Protein AF-U1GHP4-F1 (afdb_monomer_lite)

Structure (mmCIF, N/CA/C/O backbone):
data_AF-U1GHP4-F1
#
_entry.id   AF-U1GHP4-F1
#
loop_
_atom_site.group_PDB
_atom_site.id
_atom_site.type_symbol
_atom_site.label_atom_id
_atom_site.label_alt_id
_atom_site.label_comp_id
_atom_site.label_asym_id
_atom_site.label_entity_id
_atom_site.label_seq_id
_atom_site.pdbx_PDB_ins_code
_atom_site.Cartn_x
_atom_site.Cartn_y
_atom_site.Cartn_z
_atom_site.occupancy
_atom_site.B_iso_or_equiv
_atom_site.auth_seq_id
_atom_site.auth_comp_id
_atom_site.auth_asym_id
_atom_site.auth_atom_id
_atom_site.pdbx_PDB_model_num
ATOM 1 N N . MET A 1 1 ? 19.569 0.492 24.425 1.00 37.12 1 MET A N 1
ATOM 2 C CA . MET A 1 1 ? 18.504 1.177 23.662 1.00 37.12 1 MET A CA 1
ATOM 3 C C . MET A 1 1 ? 17.343 0.206 23.666 1.00 37.12 1 MET A C 1
ATOM 5 O O . MET A 1 1 ? 17.577 -0.896 23.182 1.00 37.12 1 MET A O 1
ATOM 9 N N . PRO A 1 2 ? 16.213 0.477 24.339 1.00 42.75 2 PRO A N 1
ATOM 10 C CA . PRO A 1 2 ? 15.187 -0.545 24.466 1.00 42.75 2 PRO A CA 1
ATOM 11 C C . PRO A 1 2 ? 14.646 -0.888 23.077 1.00 42.75 2 PRO A C 1
ATOM 13 O O . PRO A 1 2 ? 14.360 -0.018 22.260 1.00 42.75 2 PRO A O 1
ATOM 16 N N . THR A 1 3 ? 14.617 -2.185 22.823 1.00 49.00 3 THR A N 1
ATOM 17 C CA . THR A 1 3 ? 14.263 -2.913 21.604 1.00 49.00 3 THR A CA 1
ATOM 18 C C . THR A 1 3 ? 12.741 -3.005 21.406 1.00 49.00 3 THR A C 1
ATOM 20 O O . THR A 1 3 ? 12.247 -4.013 20.913 1.00 49.00 3 THR A O 1
ATOM 23 N N . ASP A 1 4 ? 11.994 -1.968 21.796 1.00 52.06 4 ASP A N 1
ATOM 24 C CA . ASP A 1 4 ? 10.525 -1.984 21.958 1.00 52.06 4 ASP A CA 1
ATOM 25 C C . ASP A 1 4 ? 9.719 -1.805 20.651 1.00 52.06 4 ASP A C 1
ATOM 27 O O . ASP A 1 4 ? 8.528 -1.502 20.685 1.00 52.06 4 ASP A O 1
ATOM 31 N N . ASP A 1 5 ? 10.331 -1.987 19.479 1.00 63.56 5 ASP A N 1
ATOM 32 C CA . ASP A 1 5 ? 9.645 -1.751 18.197 1.00 63.56 5 ASP A CA 1
ATOM 33 C C . ASP A 1 5 ? 8.951 -2.987 17.612 1.00 63.56 5 ASP A C 1
ATOM 35 O O . ASP A 1 5 ? 8.038 -2.847 16.795 1.00 63.56 5 ASP A O 1
ATOM 39 N N . TRP A 1 6 ? 9.331 -4.194 18.037 1.00 66.56 6 TRP A N 1
ATOM 40 C CA . TRP A 1 6 ? 8.761 -5.433 17.509 1.00 66.56 6 TRP A CA 1
ATOM 41 C C . TRP A 1 6 ? 7.710 -6.025 18.456 1.00 66.56 6 TRP A C 1
ATOM 43 O O . TRP A 1 6 ? 8.033 -6.546 19.520 1.00 66.56 6 TRP A O 1
ATOM 53 N N . GLN A 1 7 ? 6.437 -5.974 18.050 1.00 82.12 7 GLN A N 1
ATOM 54 C CA . GLN A 1 7 ? 5.299 -6.526 18.800 1.00 82.12 7 GLN A CA 1
ATO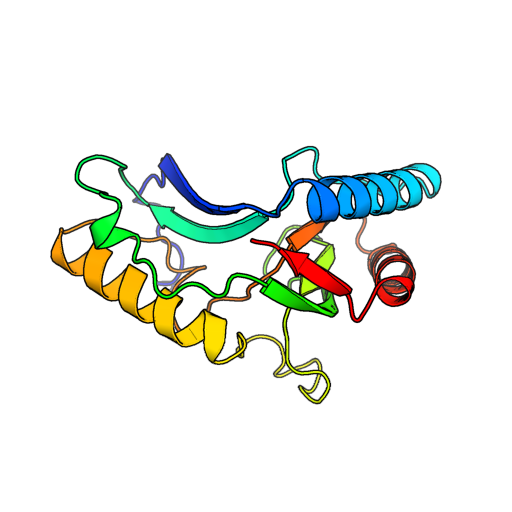M 55 C C . GLN A 1 7 ? 5.168 -8.050 18.593 1.00 82.12 7 GLN A C 1
ATOM 57 O O . GLN A 1 7 ? 4.158 -8.516 18.072 1.00 82.12 7 GLN A O 1
ATOM 62 N N . SER A 1 8 ? 6.182 -8.839 18.979 1.00 79.69 8 SER A N 1
ATOM 63 C CA . SER A 1 8 ? 6.174 -10.308 18.796 1.00 79.69 8 SER A CA 1
ATOM 64 C C . SER A 1 8 ? 5.057 -11.029 19.542 1.00 79.69 8 SER A C 1
ATOM 66 O O . SER A 1 8 ? 4.647 -12.111 19.128 1.00 79.69 8 SER A O 1
ATOM 68 N N . ASP A 1 9 ? 4.583 -10.444 20.639 1.00 87.56 9 ASP A N 1
ATOM 69 C CA . ASP A 1 9 ? 3.628 -11.085 21.547 1.00 87.56 9 ASP A CA 1
ATOM 70 C C . ASP A 1 9 ? 2.172 -10.900 21.092 1.00 87.56 9 ASP A C 1
ATOM 72 O O . ASP A 1 9 ? 1.244 -11.389 21.736 1.00 87.56 9 ASP A O 1
ATOM 76 N N . ILE A 1 10 ? 1.963 -10.193 19.977 1.00 88.44 10 ILE A N 1
ATOM 77 C CA . ILE A 1 10 ? 0.649 -9.911 19.407 1.00 88.44 10 ILE A CA 1
ATOM 78 C C . ILE A 1 10 ? 0.562 -10.570 18.036 1.00 88.44 10 ILE A C 1
ATOM 80 O O . ILE A 1 10 ? 1.397 -10.352 17.160 1.00 88.44 10 ILE A O 1
ATOM 84 N N . VAL A 1 11 ? -0.490 -11.357 17.832 1.00 91.06 11 VAL A N 1
ATOM 85 C CA . VAL A 1 11 ? -0.800 -11.924 16.521 1.00 91.06 11 VAL A CA 1
ATOM 86 C C . VAL A 1 11 ? -1.727 -10.962 15.792 1.00 91.06 11 VAL A C 1
ATOM 88 O O . VAL A 1 11 ? -2.897 -10.832 16.141 1.00 91.06 11 VAL A O 1
ATOM 91 N N . PHE A 1 12 ? -1.209 -10.299 14.763 1.00 93.88 12 PHE A N 1
ATOM 92 C CA . PHE A 1 12 ? -2.026 -9.502 13.852 1.00 93.88 12 PHE A CA 1
ATOM 93 C C . PHE A 1 12 ? -2.679 -10.424 12.824 1.00 93.88 12 PHE A C 1
ATOM 95 O O . PHE A 1 12 ? -1.994 -11.120 12.077 1.00 93.88 12 PHE A O 1
ATOM 102 N N . THR A 1 13 ? -4.008 -10.459 12.817 1.00 92.94 13 THR A N 1
ATOM 103 C CA . THR A 1 13 ? -4.795 -11.458 12.079 1.00 92.94 13 THR A CA 1
ATOM 104 C C . THR A 1 13 ? -5.447 -10.893 10.823 1.00 92.94 13 THR A C 1
ATOM 106 O O . THR A 1 13 ? -5.743 -11.650 9.900 1.00 92.94 13 THR A O 1
ATOM 109 N N . HIS A 1 14 ? -5.652 -9.574 10.765 1.00 95.62 14 HIS A N 1
ATOM 110 C CA . HIS A 1 14 ? -6.342 -8.915 9.660 1.00 95.62 14 HIS A CA 1
ATOM 111 C C . HIS A 1 14 ? -5.579 -7.683 9.180 1.00 95.62 14 HIS A C 1
ATOM 113 O O . HIS A 1 14 ? -4.846 -7.042 9.934 1.00 95.62 14 HIS A O 1
ATOM 119 N N . VAL A 1 15 ? -5.794 -7.337 7.913 1.00 95.50 15 VAL A N 1
ATOM 120 C CA . VAL A 1 15 ? -5.217 -6.159 7.263 1.00 95.50 15 VAL A CA 1
ATOM 121 C C . VAL A 1 15 ? -6.349 -5.224 6.858 1.00 95.50 15 VAL A C 1
ATOM 123 O O . VAL A 1 15 ? -7.305 -5.647 6.210 1.00 95.50 15 VAL A O 1
ATOM 126 N N . MET A 1 16 ? -6.227 -3.948 7.212 1.00 96.56 16 MET A N 1
ATOM 127 C CA . MET A 1 16 ? -7.062 -2.880 6.668 1.00 96.56 16 MET A CA 1
ATOM 128 C C . MET A 1 16 ? -6.303 -2.198 5.532 1.00 96.56 16 MET A C 1
ATOM 130 O O . MET A 1 16 ? -5.123 -1.868 5.676 1.00 96.56 16 MET A O 1
ATOM 134 N N . SER A 1 17 ? -6.963 -1.985 4.396 1.00 96.50 17 SER A N 1
ATOM 135 C CA . SER A 1 17 ? -6.326 -1.432 3.201 1.00 96.50 17 SER A CA 1
ATOM 136 C C . SER A 1 17 ? -7.286 -0.583 2.373 1.00 96.50 17 SER A C 1
ATOM 138 O O . SER A 1 17 ? -8.496 -0.801 2.406 1.00 96.50 17 SER A O 1
ATOM 140 N N . LEU A 1 18 ? -6.727 0.367 1.624 1.00 95.94 18 LEU A N 1
ATOM 141 C CA . LEU A 1 18 ? -7.403 1.021 0.507 1.00 95.94 18 LEU A CA 1
ATOM 142 C C . LEU A 1 18 ? -7.195 0.157 -0.732 1.00 95.94 18 LEU A C 1
ATOM 144 O O . LEU A 1 18 ? -6.055 -0.033 -1.167 1.00 95.94 18 LEU A O 1
ATOM 148 N N . VAL A 1 19 ? -8.274 -0.398 -1.273 1.00 96.06 19 VAL A N 1
ATOM 149 C CA . VAL A 1 19 ? -8.215 -1.281 -2.441 1.00 96.06 19 VAL A CA 1
ATOM 150 C C . VAL A 1 19 ? -8.325 -0.432 -3.696 1.00 96.06 19 VAL A C 1
ATOM 152 O O . VAL A 1 19 ? -9.263 0.337 -3.838 1.00 96.06 19 VAL A O 1
ATOM 155 N N . LEU A 1 20 ? -7.380 -0.590 -4.622 1.00 97.25 20 LEU A N 1
ATOM 156 C CA . LEU A 1 20 ? -7.413 0.160 -5.876 1.00 97.25 20 LEU A CA 1
ATOM 157 C C . LEU A 1 20 ? -8.632 -0.240 -6.721 1.00 97.25 20 LEU A C 1
ATOM 159 O O . LEU A 1 20 ? -8.994 -1.421 -6.763 1.00 97.25 20 LEU A O 1
ATOM 163 N N . ASP A 1 21 ? -9.208 0.725 -7.437 1.00 97.44 21 ASP A N 1
ATOM 164 C CA . ASP A 1 21 ? -10.344 0.497 -8.331 1.00 97.44 21 ASP A CA 1
ATOM 165 C C . ASP A 1 21 ? -10.001 -0.430 -9.512 1.00 97.44 21 ASP A C 1
ATOM 167 O O . ASP A 1 21 ? -8.841 -0.687 -9.835 1.00 97.44 21 ASP A O 1
ATOM 171 N N . GLU A 1 22 ? -11.021 -0.922 -10.214 1.00 97.81 22 GLU A N 1
ATOM 172 C CA . GLU A 1 22 ? -10.849 -1.863 -11.327 1.00 97.81 22 GLU A CA 1
ATOM 173 C C . GLU A 1 22 ? -9.934 -1.351 -12.453 1.00 97.81 22 GLU A C 1
ATOM 175 O O . GLU A 1 22 ? -9.246 -2.141 -13.107 1.00 97.81 22 GLU A O 1
ATOM 180 N N . ALA A 1 23 ? -9.918 -0.042 -12.722 1.00 97.56 23 ALA A N 1
ATOM 181 C CA . ALA A 1 23 ? -9.048 0.523 -13.747 1.00 97.56 23 ALA A CA 1
ATOM 182 C C . ALA A 1 23 ? -7.585 0.482 -13.299 1.00 97.56 23 ALA A C 1
ATOM 184 O O . ALA A 1 23 ? -6.724 0.003 -14.041 1.00 97.56 23 ALA A O 1
ATOM 185 N N . ALA A 1 24 ? -7.322 0.891 -12.064 1.00 97.44 24 ALA A N 1
ATOM 186 C CA . ALA A 1 24 ? -6.011 0.855 -11.452 1.00 97.44 24 ALA A CA 1
ATOM 187 C C . ALA A 1 24 ? -5.509 -0.586 -11.243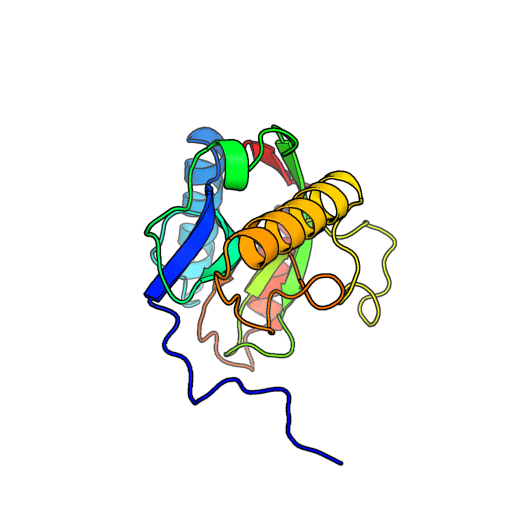 1.00 97.44 24 ALA A C 1
ATOM 189 O O . ALA A 1 24 ? -4.337 -0.858 -11.507 1.00 97.44 24 ALA A O 1
ATOM 190 N N . GLN A 1 25 ? -6.380 -1.541 -10.888 1.00 97.94 25 GLN A N 1
ATOM 191 C CA . GLN A 1 25 ? -6.034 -2.970 -10.821 1.00 97.94 25 GLN A CA 1
ATOM 192 C C . GLN A 1 25 ? -5.518 -3.495 -12.164 1.00 97.94 25 GLN A C 1
ATOM 194 O O . GLN A 1 25 ? -4.532 -4.235 -12.203 1.00 97.94 25 GLN A O 1
ATOM 199 N N . ARG A 1 26 ? -6.167 -3.129 -13.280 1.00 97.69 26 ARG A N 1
ATOM 200 C CA . ARG A 1 26 ? -5.721 -3.535 -14.624 1.00 97.69 26 ARG A CA 1
ATOM 201 C C . ARG A 1 26 ? -4.353 -2.954 -14.958 1.00 97.69 26 ARG A C 1
ATOM 203 O O . ARG A 1 26 ? -3.494 -3.694 -15.431 1.00 97.69 26 ARG A O 1
ATOM 210 N N . THR A 1 27 ? -4.133 -1.676 -14.663 1.00 96.94 27 THR A N 1
ATOM 211 C CA . THR A 1 27 ? -2.833 -1.035 -14.889 1.00 96.94 27 THR A CA 1
ATOM 212 C C . THR A 1 27 ? -1.740 -1.691 -14.050 1.00 96.94 27 THR A C 1
ATOM 214 O O . THR A 1 27 ? -0.722 -2.106 -14.592 1.00 96.94 27 THR A O 1
ATOM 217 N N . VAL A 1 28 ? -1.964 -1.893 -12.748 1.00 97.12 28 VAL A N 1
ATOM 218 C CA . VAL A 1 28 ? -0.990 -2.555 -11.865 1.00 97.12 28 VAL A CA 1
ATOM 219 C C . VAL A 1 28 ? -0.700 -3.989 -12.311 1.00 97.12 28 VAL A C 1
ATOM 221 O O . VAL A 1 28 ? 0.453 -4.422 -12.292 1.00 97.12 28 VAL A O 1
ATOM 224 N N . ARG A 1 29 ? -1.715 -4.734 -12.761 1.00 97.44 29 ARG A N 1
ATOM 225 C CA . ARG A 1 29 ? -1.523 -6.076 -13.325 1.00 97.44 29 ARG A CA 1
ATOM 226 C C . ARG A 1 29 ? -0.611 -6.042 -14.546 1.00 97.44 29 ARG A C 1
ATOM 228 O O . ARG A 1 29 ? 0.314 -6.844 -14.618 1.00 97.44 29 ARG A O 1
ATOM 235 N N . HIS A 1 30 ? -0.827 -5.088 -15.446 1.00 97.19 30 HIS A N 1
ATOM 236 C CA . HIS A 1 30 ? 0.010 -4.917 -16.625 1.00 97.19 30 HIS A CA 1
ATOM 237 C C . HIS A 1 30 ? 1.464 -4.564 -16.261 1.00 97.19 30 HIS A C 1
ATOM 239 O O . HIS A 1 30 ? 2.392 -5.163 -16.799 1.00 97.19 30 HIS A O 1
ATOM 245 N N . ILE A 1 31 ? 1.681 -3.687 -15.275 1.00 97.00 31 ILE A N 1
ATOM 246 C CA . ILE A 1 31 ? 3.024 -3.380 -14.748 1.00 97.00 31 ILE A CA 1
ATOM 247 C C . ILE A 1 31 ? 3.704 -4.652 -14.221 1.00 97.00 31 ILE A C 1
ATOM 249 O O . ILE A 1 31 ? 4.856 -4.938 -14.548 1.00 97.00 31 ILE A O 1
ATOM 253 N N . ARG A 1 32 ? 2.984 -5.465 -13.439 1.00 97.44 32 ARG A N 1
ATOM 254 C CA . ARG A 1 32 ? 3.510 -6.736 -12.915 1.00 97.44 32 ARG A CA 1
ATOM 255 C C . ARG A 1 32 ? 3.816 -7.743 -14.022 1.00 97.44 32 ARG A C 1
ATOM 257 O O . ARG A 1 32 ? 4.772 -8.501 -13.895 1.00 97.44 32 ARG A O 1
ATOM 264 N N . GLU A 1 33 ? 3.038 -7.769 -15.101 1.00 97.25 33 GLU A N 1
ATOM 265 C CA . GLU A 1 33 ? 3.334 -8.589 -16.282 1.00 97.25 33 GLU A CA 1
ATOM 266 C C . GLU A 1 33 ? 4.639 -8.154 -16.959 1.00 97.25 33 GLU A C 1
ATOM 268 O O . GLU A 1 33 ? 5.450 -9.018 -17.290 1.00 97.25 33 GLU A O 1
ATOM 273 N N . GLN A 1 34 ? 4.895 -6.845 -17.080 1.00 96.81 34 GLN A N 1
ATOM 274 C CA . GLN A 1 34 ? 6.183 -6.338 -17.573 1.00 96.81 34 GLN A CA 1
ATOM 275 C C . GLN A 1 34 ? 7.333 -6.763 -16.652 1.00 96.81 34 GLN A C 1
ATOM 277 O O . GLN A 1 34 ? 8.311 -7.345 -17.111 1.00 96.81 34 GLN A O 1
ATOM 282 N N . MET A 1 35 ? 7.192 -6.591 -15.335 1.00 97.06 35 MET A N 1
ATOM 283 C CA . MET A 1 35 ? 8.205 -7.056 -14.377 1.00 97.06 35 MET A CA 1
ATOM 284 C C . MET A 1 35 ? 8.482 -8.565 -14.505 1.00 97.06 35 MET A C 1
ATOM 286 O O . MET A 1 35 ? 9.640 -8.982 -14.548 1.00 97.06 35 MET A O 1
ATOM 290 N N . ARG A 1 36 ? 7.434 -9.392 -14.633 1.00 97.12 36 ARG A N 1
ATOM 291 C CA . ARG A 1 36 ? 7.574 -10.842 -14.853 1.00 97.12 36 ARG A CA 1
ATOM 292 C C . ARG A 1 36 ? 8.288 -11.161 -16.167 1.00 97.12 36 ARG A C 1
ATOM 294 O O . ARG A 1 36 ? 9.102 -12.080 -16.187 1.00 97.12 36 ARG A O 1
ATOM 301 N N . ALA A 1 37 ? 8.024 -10.416 -17.241 1.00 97.25 37 ALA A N 1
ATOM 302 C CA . ALA A 1 37 ? 8.715 -10.584 -18.521 1.00 97.25 37 ALA A CA 1
ATOM 303 C C . ALA A 1 37 ? 10.224 -10.295 -18.411 1.00 97.25 37 ALA A C 1
ATOM 305 O O . ALA A 1 37 ? 11.025 -10.930 -19.094 1.00 97.25 37 ALA A O 1
ATOM 306 N N . HIS A 1 38 ? 10.616 -9.418 -17.484 1.00 95.62 38 HIS A N 1
ATOM 307 C CA . HIS A 1 38 ? 12.007 -9.171 -17.097 1.00 95.62 38 HIS A CA 1
ATOM 308 C C . HIS A 1 38 ? 12.549 -10.188 -16.071 1.00 95.62 38 HIS A C 1
ATOM 310 O O . HIS A 1 38 ? 13.673 -10.064 -15.589 1.00 95.62 38 HIS A O 1
ATOM 316 N N . GLY A 1 39 ? 11.781 -11.214 -15.702 1.00 96.75 39 GLY A N 1
ATOM 317 C CA . GLY A 1 39 ? 12.184 -12.216 -14.715 1.00 96.75 39 GLY A CA 1
ATOM 318 C C . GLY A 1 39 ? 12.275 -11.674 -13.285 1.00 96.75 39 GLY A C 1
ATOM 319 O O . GLY A 1 39 ? 13.034 -12.217 -12.483 1.00 96.75 39 GLY A O 1
ATOM 320 N N . LEU A 1 40 ? 11.565 -10.589 -12.968 1.00 96.38 40 LEU A N 1
ATOM 321 C CA . LEU A 1 40 ? 11.481 -10.039 -11.615 1.00 96.38 40 LEU A CA 1
ATOM 322 C C . LEU A 1 40 ? 10.299 -10.671 -10.859 1.00 96.38 40 LEU A C 1
ATOM 324 O O . LEU A 1 40 ? 9.217 -10.829 -11.438 1.00 96.38 40 LEU A O 1
ATOM 328 N N . PRO A 1 41 ? 10.463 -11.025 -9.571 1.00 95.75 41 PRO A N 1
ATOM 329 C CA . PRO A 1 41 ? 9.364 -11.542 -8.770 1.00 95.75 41 PRO A CA 1
ATOM 330 C C . PRO A 1 41 ? 8.361 -10.429 -8.453 1.00 95.75 41 PRO A C 1
ATOM 332 O O . PRO A 1 41 ? 8.728 -9.284 -8.177 1.00 95.75 41 PRO A O 1
ATOM 335 N N . VAL A 1 42 ? 7.078 -10.784 -8.469 1.00 96.25 42 VAL A N 1
ATOM 336 C CA . VAL A 1 42 ? 5.967 -9.871 -8.182 1.00 96.25 42 VAL A CA 1
ATOM 337 C C . VAL A 1 42 ? 5.031 -10.468 -7.146 1.00 96.25 42 VAL A C 1
ATOM 339 O O . VAL A 1 42 ? 4.909 -11.689 -7.044 1.00 96.25 42 VAL A O 1
ATOM 342 N N . ILE A 1 43 ? 4.337 -9.606 -6.408 1.00 93.25 43 ILE A N 1
ATOM 343 C CA . ILE A 1 43 ? 3.279 -10.045 -5.499 1.00 93.25 43 ILE A CA 1
ATOM 344 C C . ILE A 1 43 ? 2.017 -10.416 -6.291 1.00 93.25 43 ILE A C 1
ATOM 346 O O . ILE A 1 43 ? 1.585 -9.679 -7.182 1.00 93.25 43 ILE A O 1
ATOM 350 N N . ASP A 1 44 ? 1.407 -11.551 -5.953 1.00 88.38 44 ASP A N 1
ATOM 351 C CA . ASP A 1 44 ? 0.172 -12.036 -6.581 1.00 88.38 44 ASP A CA 1
ATOM 352 C C . ASP A 1 44 ? -1.040 -11.792 -5.672 1.00 88.38 44 ASP A C 1
ATOM 354 O O . ASP A 1 44 ? -1.685 -12.705 -5.168 1.00 88.38 44 ASP A O 1
ATOM 358 N N . GLN A 1 45 ? -1.298 -10.514 -5.391 1.00 90.44 45 GLN A N 1
ATOM 359 C CA . GLN A 1 45 ? -2.427 -10.049 -4.579 1.00 90.44 45 GLN A CA 1
ATOM 360 C C . GLN A 1 45 ? -3.067 -8.820 -5.233 1.00 90.44 45 GLN A C 1
ATOM 362 O O . GLN A 1 45 ? -2.355 -8.077 -5.919 1.00 90.44 45 GLN A O 1
ATOM 367 N N . PRO A 1 46 ? -4.370 -8.555 -5.031 1.00 95.06 46 PRO A N 1
ATOM 368 C CA . PRO A 1 46 ? -4.991 -7.311 -5.481 1.00 95.06 46 PRO A CA 1
ATOM 369 C C . PRO A 1 46 ? -4.175 -6.091 -5.044 1.00 95.06 46 PRO A C 1
ATOM 371 O O . PRO A 1 46 ? -3.638 -6.059 -3.937 1.00 95.06 46 PRO A O 1
ATOM 374 N N . ALA A 1 47 ? -4.034 -5.106 -5.925 1.00 97.00 47 ALA A N 1
ATOM 375 C CA . ALA A 1 47 ? -3.293 -3.892 -5.627 1.00 97.00 47 ALA A CA 1
ATOM 376 C C . ALA A 1 47 ? -4.023 -3.087 -4.545 1.00 97.00 47 ALA A C 1
ATOM 378 O O . ALA A 1 47 ? -5.229 -2.861 -4.638 1.00 97.00 47 ALA A O 1
ATOM 379 N N . HIS A 1 48 ? -3.299 -2.676 -3.514 1.00 97.31 48 HIS A N 1
ATOM 380 C CA . HIS A 1 48 ? -3.858 -1.948 -2.385 1.00 97.31 48 HIS A CA 1
ATOM 381 C C . HIS A 1 48 ? -2.777 -1.098 -1.719 1.00 97.31 48 HIS A C 1
ATOM 383 O O . HIS A 1 48 ? -1.585 -1.339 -1.921 1.00 97.31 48 HIS A O 1
ATOM 389 N N . ILE A 1 49 ? -3.209 -0.130 -0.914 1.00 95.62 49 ILE A N 1
ATOM 390 C CA . ILE A 1 49 ? -2.368 0.579 0.048 1.00 95.62 49 ILE A CA 1
ATOM 391 C C . ILE A 1 49 ? -2.738 0.068 1.436 1.00 95.62 49 ILE A C 1
ATOM 393 O O . ILE A 1 49 ? -3.870 0.251 1.888 1.00 95.62 49 ILE A O 1
ATOM 397 N N . THR A 1 50 ? -1.799 -0.575 2.124 1.00 95.31 50 THR A N 1
ATOM 398 C CA . THR A 1 50 ? -2.036 -1.047 3.492 1.00 95.31 50 THR A CA 1
ATOM 399 C C . THR A 1 50 ? -2.135 0.131 4.449 1.00 95.31 50 THR A C 1
ATOM 401 O O . THR A 1 50 ? -1.221 0.952 4.522 1.00 95.31 50 THR A O 1
ATOM 404 N N . LEU A 1 51 ? -3.235 0.192 5.197 1.00 96.06 51 LEU A N 1
ATOM 405 C CA . LEU A 1 51 ? -3.470 1.201 6.225 1.00 96.06 51 LEU A CA 1
ATOM 406 C C . LEU A 1 51 ? -2.895 0.750 7.563 1.00 96.06 51 LEU A C 1
ATOM 408 O O . LEU A 1 51 ? -2.202 1.517 8.222 1.00 96.06 51 LEU A O 1
ATOM 412 N N . THR A 1 52 ? -3.190 -0.491 7.960 1.00 96.44 52 THR A N 1
ATOM 413 C CA . THR A 1 52 ? -2.681 -1.098 9.191 1.00 96.44 52 THR A CA 1
ATOM 414 C C . THR A 1 52 ? -2.960 -2.602 9.235 1.00 96.44 52 THR A C 1
ATOM 416 O O . THR A 1 52 ? -3.800 -3.105 8.486 1.00 96.44 52 THR A O 1
ATOM 419 N N . CYS A 1 53 ? -2.295 -3.309 10.148 1.00 96.50 53 CYS A N 1
ATOM 420 C CA . CYS A 1 53 ? -2.674 -4.661 10.559 1.00 96.50 53 CYS A CA 1
ATOM 421 C C . CYS A 1 53 ? -3.254 -4.609 11.972 1.00 96.50 53 CYS A C 1
ATOM 423 O O . CYS A 1 53 ? -2.703 -3.919 12.831 1.00 96.50 53 CYS A O 1
ATOM 425 N N . VAL A 1 54 ? -4.335 -5.347 12.212 1.00 97.12 54 VAL A N 1
ATOM 426 C CA . VAL A 1 54 ? -5.063 -5.370 13.488 1.00 97.12 54 VAL A CA 1
ATOM 427 C C . VAL A 1 54 ? -5.051 -6.764 14.106 1.00 97.12 54 VAL A C 1
ATOM 429 O O . VAL A 1 54 ? -4.993 -7.777 13.403 1.00 97.12 54 VAL A O 1
ATOM 432 N N . ASP A 1 55 ? -5.091 -6.818 15.434 1.00 96.12 55 ASP A N 1
ATOM 433 C CA . ASP A 1 55 ? -5.136 -8.062 16.208 1.00 96.12 55 ASP A CA 1
ATOM 434 C C . ASP A 1 55 ? -6.469 -8.813 16.057 1.00 96.12 55 ASP A C 1
ATOM 436 O O . ASP A 1 55 ? -6.500 -10.043 16.138 1.00 96.12 55 ASP A O 1
ATOM 440 N N . ARG A 1 56 ? -7.557 -8.092 15.763 1.00 95.19 56 ARG A N 1
ATOM 441 C CA . ARG A 1 56 ? -8.914 -8.632 15.595 1.00 95.19 56 ARG A CA 1
ATOM 442 C C . ARG A 1 56 ? -9.781 -7.767 14.676 1.00 95.19 56 ARG A C 1
ATOM 444 O O . ARG A 1 56 ? -9.472 -6.597 14.466 1.00 95.19 56 ARG A O 1
ATOM 451 N N . ILE A 1 57 ? -10.878 -8.328 14.164 1.00 94.62 57 ILE A N 1
ATOM 452 C CA . ILE A 1 57 ? -11.820 -7.629 13.264 1.00 94.62 57 ILE A CA 1
ATOM 453 C C . ILE A 1 57 ? -13.138 -7.261 13.960 1.00 94.62 57 ILE A C 1
ATOM 455 O O . ILE A 1 57 ? -13.858 -6.361 13.529 1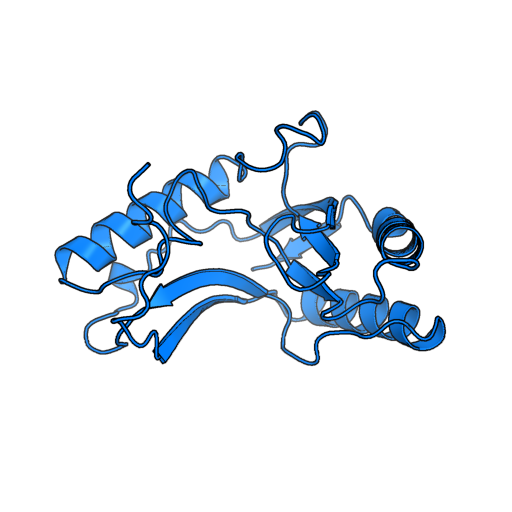.00 94.62 57 ILE A O 1
ATOM 459 N N . GLU A 1 58 ? -13.467 -7.942 15.055 1.00 94.56 58 GLU A N 1
ATOM 460 C CA . GLU A 1 58 ? -14.707 -7.757 15.794 1.00 94.56 58 GLU A CA 1
ATOM 461 C C . GLU A 1 58 ? -14.808 -6.329 16.347 1.00 94.56 58 GLU A C 1
ATOM 463 O O . GLU A 1 58 ? -13.928 -5.852 17.062 1.00 94.56 58 GLU A O 1
ATOM 468 N N . GLY A 1 59 ? -15.914 -5.650 16.032 1.00 90.50 59 GLY A N 1
ATOM 469 C CA . GLY A 1 59 ? -16.155 -4.265 16.447 1.00 90.50 59 GLY A CA 1
ATOM 470 C C . GLY A 1 59 ? -15.597 -3.205 15.493 1.00 90.50 59 GLY A C 1
ATOM 471 O O . GLY A 1 59 ? -15.920 -2.031 15.662 1.00 90.50 59 GLY A O 1
ATOM 472 N N . ILE A 1 60 ? -14.838 -3.588 14.461 1.00 95.12 60 ILE A N 1
ATOM 473 C CA . ILE A 1 60 ? -14.428 -2.666 13.396 1.00 95.12 60 ILE A CA 1
ATOM 474 C C . ILE A 1 60 ? -15.600 -2.492 12.422 1.00 95.12 60 ILE A C 1
ATOM 476 O O . ILE A 1 60 ? -15.892 -3.358 11.600 1.00 95.12 60 ILE A O 1
ATOM 480 N N . THR A 1 61 ? -16.301 -1.366 12.539 1.00 94.94 61 THR A N 1
ATOM 481 C CA . THR A 1 61 ? -17.419 -0.984 11.663 1.00 94.94 61 THR A CA 1
ATOM 482 C C . THR A 1 61 ? -16.964 -0.009 10.573 1.00 94.94 61 THR A C 1
ATOM 484 O O . THR A 1 61 ? -15.853 0.520 10.615 1.00 94.94 61 THR A O 1
ATOM 487 N N . ALA A 1 62 ? -17.842 0.291 9.609 1.00 91.81 62 ALA A N 1
ATOM 488 C CA . ALA A 1 62 ? -17.589 1.344 8.620 1.00 91.81 62 ALA A CA 1
ATOM 489 C C . ALA A 1 62 ? -17.349 2.724 9.269 1.00 91.81 62 ALA A C 1
ATOM 491 O O . ALA A 1 62 ? -16.545 3.505 8.775 1.00 91.81 62 ALA A O 1
ATOM 492 N N . GLU A 1 63 ? -17.988 3.000 10.409 1.00 93.00 63 GLU A N 1
ATOM 493 C CA . GLU A 1 63 ? -17.768 4.229 11.181 1.00 93.00 63 GLU A CA 1
ATOM 494 C C . GLU A 1 63 ? -16.349 4.288 11.769 1.00 93.00 63 GLU A C 1
ATOM 496 O O . GLU A 1 63 ? -15.698 5.331 11.724 1.00 93.00 63 GLU A O 1
ATOM 501 N N . VAL A 1 64 ? -15.833 3.155 12.261 1.00 93.56 64 VAL A N 1
ATOM 502 C CA . VAL A 1 64 ? -14.442 3.045 12.736 1.00 93.56 64 VAL A CA 1
ATOM 503 C C . VAL A 1 64 ? -13.459 3.216 11.577 1.00 93.56 64 VAL A C 1
ATOM 505 O O . VAL A 1 64 ? -12.455 3.911 11.728 1.00 93.56 64 VAL A O 1
ATOM 508 N N . ALA A 1 65 ? -13.760 2.624 10.416 1.00 91.50 65 ALA A N 1
ATOM 509 C CA . ALA A 1 65 ? -12.937 2.747 9.213 1.00 91.50 65 ALA A CA 1
ATOM 510 C C . ALA A 1 65 ? -12.860 4.193 8.683 1.00 91.50 65 ALA A C 1
ATOM 512 O O . ALA A 1 65 ? -11.819 4.594 8.157 1.00 91.50 65 ALA A O 1
ATOM 513 N N . GLY A 1 66 ? -13.927 4.979 8.865 1.00 91.62 66 GLY A N 1
ATOM 514 C CA . GLY A 1 66 ? -14.028 6.356 8.386 1.00 91.62 66 GLY A CA 1
ATOM 515 C C . GLY A 1 66 ? -14.351 6.467 6.896 1.00 91.62 66 GLY A C 1
ATOM 516 O O . GLY A 1 66 ? -14.115 5.545 6.117 1.00 91.62 66 GLY A O 1
ATOM 517 N N . ASP A 1 67 ? -14.877 7.623 6.499 1.00 90.44 67 ASP A N 1
ATOM 518 C CA . ASP A 1 67 ? -15.235 7.966 5.117 1.00 90.44 67 ASP A CA 1
ATOM 519 C C . ASP A 1 67 ? -14.385 9.116 4.548 1.00 90.44 67 ASP A C 1
ATOM 521 O O . ASP A 1 67 ? -14.591 9.554 3.417 1.00 90.44 67 ASP A O 1
ATOM 525 N N . GLU A 1 68 ? -13.389 9.587 5.303 1.00 92.75 68 GLU A N 1
ATOM 526 C CA . GLU A 1 68 ? -12.551 10.733 4.934 1.00 92.75 68 GLU A CA 1
ATOM 527 C C . GLU A 1 68 ? -11.394 10.390 3.982 1.00 92.75 68 GLU A C 1
ATOM 529 O O . GLU A 1 68 ? -10.511 11.220 3.746 1.00 92.75 68 GLU A O 1
ATOM 534 N N . TRP A 1 69 ? -11.375 9.168 3.454 1.00 94.38 69 TRP A N 1
ATOM 535 C CA . TRP A 1 69 ? -10.366 8.707 2.509 1.00 94.38 69 TRP A CA 1
ATOM 536 C C . TRP A 1 69 ? -10.517 9.413 1.154 1.00 94.38 69 TRP A C 1
ATOM 538 O O . TRP A 1 69 ? -11.638 9.658 0.696 1.00 94.38 69 TRP A O 1
ATOM 548 N N . PRO A 1 70 ? -9.405 9.766 0.484 1.00 93.12 70 PRO A N 1
ATOM 549 C CA . PRO A 1 70 ? -9.483 10.333 -0.854 1.00 93.12 70 PRO A CA 1
ATOM 550 C C . PRO A 1 70 ? -10.035 9.284 -1.825 1.00 93.12 70 PRO A C 1
ATOM 552 O O . PRO A 1 70 ? -9.753 8.104 -1.675 1.00 93.12 70 PRO A O 1
ATOM 555 N N . ARG A 1 71 ? -10.781 9.714 -2.849 1.00 94.44 71 ARG A N 1
ATOM 556 C CA . ARG A 1 71 ? -11.251 8.815 -3.925 1.00 94.44 71 ARG A CA 1
ATOM 557 C C . ARG A 1 71 ? -10.156 8.437 -4.914 1.00 94.44 71 ARG A C 1
ATOM 559 O O . ARG A 1 71 ? -10.273 7.444 -5.617 1.00 94.44 71 ARG A O 1
ATOM 566 N N . ASP A 1 72 ? -9.121 9.265 -4.993 1.00 94.12 72 ASP A N 1
ATOM 567 C CA . ASP A 1 72 ? -7.994 9.081 -5.890 1.00 94.12 72 ASP A CA 1
ATOM 568 C C . ASP A 1 72 ? -6.696 9.401 -5.160 1.00 94.12 72 ASP A C 1
ATOM 570 O O . ASP A 1 72 ? -6.611 10.360 -4.389 1.00 94.12 72 ASP A O 1
ATOM 574 N N . VAL A 1 73 ? -5.656 8.647 -5.485 1.00 92.69 73 VAL A N 1
ATOM 575 C CA . VAL A 1 73 ? -4.295 8.844 -4.997 1.00 92.69 73 VAL A CA 1
ATOM 576 C C . VAL A 1 73 ? -3.369 9.000 -6.200 1.00 92.69 73 VAL A C 1
ATOM 578 O O . VAL A 1 73 ? -3.550 8.349 -7.227 1.00 92.69 73 VAL A O 1
ATOM 581 N N . ILE A 1 74 ? -2.367 9.873 -6.096 1.00 92.31 74 ILE A N 1
ATOM 582 C CA . ILE A 1 74 ? -1.320 9.986 -7.116 1.00 92.31 74 ILE A CA 1
ATOM 583 C C . ILE A 1 74 ? -0.085 9.247 -6.613 1.00 92.31 74 ILE A C 1
ATOM 585 O O . ILE A 1 74 ? 0.493 9.638 -5.605 1.00 92.31 74 ILE A O 1
ATOM 589 N N . LEU A 1 75 ? 0.321 8.194 -7.317 1.00 92.75 75 LEU A N 1
ATOM 590 C CA . LEU A 1 75 ? 1.573 7.480 -7.099 1.00 92.75 75 LEU A CA 1
ATOM 591 C C . LEU A 1 75 ? 2.677 8.204 -7.878 1.00 92.75 75 LEU A C 1
ATOM 593 O O . LEU A 1 75 ? 2.735 8.116 -9.102 1.00 92.75 75 LEU A O 1
ATOM 597 N N . ASN A 1 76 ? 3.511 8.967 -7.177 1.00 89.88 76 ASN A N 1
ATOM 598 C CA . ASN A 1 76 ? 4.468 9.903 -7.777 1.00 89.88 76 ASN A CA 1
ATOM 599 C C . ASN A 1 76 ? 5.869 9.326 -7.974 1.00 89.88 76 ASN A C 1
ATOM 601 O O . ASN A 1 76 ? 6.668 9.926 -8.685 1.00 89.88 76 ASN A O 1
ATOM 605 N N . THR A 1 77 ? 6.204 8.223 -7.307 1.00 87.62 77 THR A N 1
ATOM 606 C CA . THR A 1 77 ? 7.574 7.705 -7.311 1.00 87.62 77 THR A CA 1
ATOM 607 C C . THR A 1 77 ? 7.613 6.190 -7.175 1.00 87.62 77 THR A C 1
ATOM 609 O O . THR A 1 77 ? 6.763 5.598 -6.503 1.00 87.62 77 THR A O 1
ATOM 612 N N . ALA A 1 78 ? 8.610 5.566 -7.798 1.00 89.56 78 ALA A N 1
ATOM 613 C CA . ALA A 1 78 ? 9.008 4.203 -7.489 1.00 89.56 78 ALA A CA 1
ATOM 614 C C . ALA A 1 78 ? 9.916 4.185 -6.248 1.00 89.56 78 ALA A C 1
ATOM 616 O O . ALA A 1 78 ? 10.898 4.924 -6.174 1.00 89.56 78 ALA A O 1
ATOM 617 N N . CYS A 1 79 ? 9.611 3.319 -5.283 1.00 81.94 79 CYS A N 1
ATOM 618 C CA . CYS A 1 79 ? 10.372 3.195 -4.042 1.00 81.94 79 CYS A CA 1
ATOM 619 C C . CYS A 1 79 ? 10.870 1.774 -3.819 1.00 81.94 79 CYS A C 1
ATOM 621 O O . CYS A 1 79 ? 10.163 0.801 -4.090 1.00 81.94 79 CYS A O 1
ATOM 623 N N . GLN A 1 80 ? 12.032 1.685 -3.183 1.00 86.19 80 GLN A N 1
ATOM 624 C CA . GLN A 1 80 ? 12.444 0.523 -2.407 1.00 86.19 80 GLN A CA 1
ATOM 625 C C . GLN A 1 80 ? 12.048 0.778 -0.947 1.00 86.19 80 GLN A C 1
ATOM 627 O O . GLN A 1 80 ? 12.278 1.876 -0.434 1.00 86.19 80 GLN A O 1
ATOM 632 N N . LEU A 1 81 ? 11.417 -0.192 -0.284 1.00 77.94 81 LEU A N 1
ATOM 633 C CA . LEU A 1 81 ? 11.055 -0.035 1.129 1.00 77.94 81 LEU A CA 1
ATOM 634 C C . LEU A 1 81 ? 12.232 -0.448 2.028 1.00 77.94 81 LEU A C 1
ATOM 636 O O . LEU A 1 81 ? 12.685 -1.587 1.911 1.00 77.94 81 LEU A O 1
ATOM 640 N N . PRO A 1 82 ? 12.714 0.438 2.922 1.00 63.50 82 PRO A N 1
ATOM 641 C CA . PRO A 1 82 ? 13.960 0.231 3.668 1.00 63.50 82 PRO A CA 1
ATOM 642 C C . PRO A 1 82 ? 13.897 -0.935 4.665 1.00 63.50 82 PRO A C 1
ATOM 644 O O . PRO A 1 82 ? 14.898 -1.614 4.867 1.00 63.50 82 PRO A O 1
ATOM 647 N N . ASP A 1 83 ? 12.718 -1.210 5.229 1.00 69.31 83 ASP A N 1
ATOM 648 C CA . ASP A 1 83 ? 12.517 -2.201 6.297 1.00 69.31 83 ASP A CA 1
ATOM 649 C C . ASP A 1 83 ? 11.651 -3.384 5.834 1.00 69.31 83 ASP A C 1
ATOM 651 O O . ASP A 1 83 ? 10.827 -3.927 6.570 1.00 69.31 83 ASP A O 1
ATOM 655 N N . SER A 1 84 ? 11.756 -3.757 4.560 1.00 71.69 84 SER A N 1
ATOM 656 C CA . SER A 1 84 ? 10.983 -4.853 3.968 1.00 71.69 84 SER A CA 1
ATOM 657 C C . SER A 1 84 ? 11.875 -5.767 3.140 1.00 71.69 84 SER A C 1
ATOM 659 O O . SER A 1 84 ? 12.940 -5.360 2.689 1.00 71.69 84 SER A O 1
ATOM 661 N N . GLN A 1 85 ? 11.446 -7.019 2.946 1.00 79.62 85 GLN A N 1
ATOM 662 C CA . GLN A 1 85 ? 12.202 -8.056 2.232 1.00 79.62 85 GLN A CA 1
ATOM 663 C C . GLN A 1 85 ? 12.346 -7.737 0.732 1.00 79.62 85 GLN A C 1
ATOM 665 O O . GLN A 1 85 ? 11.661 -8.325 -0.105 1.00 79.62 85 GLN A O 1
ATOM 670 N N . ASN A 1 86 ? 13.226 -6.787 0.402 1.00 88.38 86 ASN A N 1
ATOM 671 C CA . ASN A 1 86 ? 13.528 -6.323 -0.950 1.00 88.38 86 ASN A CA 1
ATOM 672 C C . ASN A 1 86 ? 12.257 -6.042 -1.763 1.00 88.38 86 ASN A C 1
ATOM 674 O O . ASN A 1 86 ? 11.990 -6.654 -2.803 1.00 88.38 86 ASN A O 1
ATOM 678 N N . VAL A 1 87 ? 11.435 -5.144 -1.225 1.00 90.19 87 VAL A N 1
ATOM 679 C CA . VAL A 1 87 ? 10.158 -4.750 -1.817 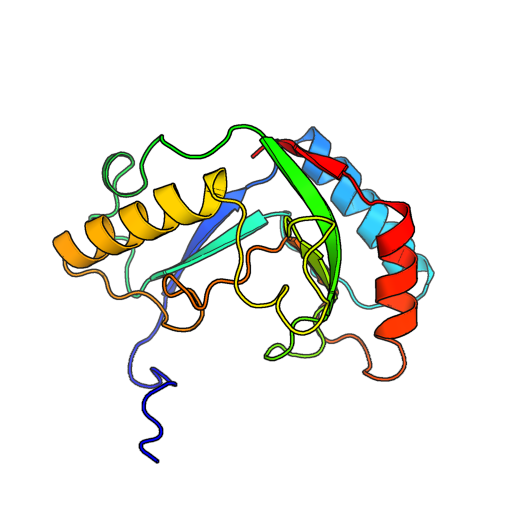1.00 90.19 87 VAL A CA 1
ATOM 680 C C . VAL A 1 87 ? 10.352 -3.542 -2.724 1.00 90.19 87 VAL A C 1
ATOM 682 O O . VAL A 1 87 ? 10.939 -2.543 -2.307 1.00 90.19 87 VAL A O 1
ATOM 685 N N . VAL A 1 88 ? 9.787 -3.616 -3.931 1.00 93.00 88 VAL A N 1
ATOM 686 C CA . VAL A 1 88 ? 9.658 -2.474 -4.848 1.00 93.00 88 VAL A CA 1
ATOM 687 C C . VAL A 1 88 ? 8.195 -2.105 -5.026 1.00 93.00 88 VAL A C 1
ATOM 689 O O . VAL A 1 88 ? 7.325 -2.968 -5.194 1.00 93.00 88 VAL A O 1
ATOM 692 N N . SER A 1 89 ? 7.924 -0.808 -4.952 1.00 94.00 89 SER A N 1
ATOM 693 C CA . SER A 1 89 ? 6.574 -0.271 -4.841 1.00 94.00 89 SER A CA 1
ATOM 694 C C . SER A 1 89 ? 6.402 1.036 -5.603 1.00 94.00 89 SER A C 1
ATOM 696 O O . SER A 1 89 ? 7.374 1.706 -5.937 1.00 94.00 89 SER A O 1
ATOM 698 N N . LEU A 1 90 ? 5.147 1.421 -5.815 1.00 93.75 90 LEU A N 1
ATOM 699 C CA . LEU A 1 90 ? 4.757 2.760 -6.242 1.00 93.75 90 LEU A CA 1
ATOM 700 C C . LEU A 1 90 ? 4.193 3.521 -5.036 1.00 93.75 90 LEU A C 1
ATOM 702 O O . LEU A 1 90 ? 3.319 3.002 -4.340 1.00 93.75 90 LEU A O 1
ATOM 706 N N . CYS A 1 91 ? 4.679 4.734 -4.774 1.00 90.50 91 CYS A N 1
ATOM 707 C CA . CYS A 1 91 ? 4.362 5.485 -3.557 1.00 90.50 91 CYS A CA 1
ATOM 708 C C . CYS A 1 91 ? 3.718 6.846 -3.856 1.00 90.50 91 CYS A C 1
ATOM 710 O O . CYS A 1 91 ? 4.165 7.549 -4.769 1.00 90.50 91 CYS A O 1
ATOM 712 N N . PRO A 1 92 ? 2.748 7.299 -3.043 1.00 88.38 92 PRO A N 1
ATOM 713 C CA . PRO A 1 92 ? 2.167 8.630 -3.125 1.00 88.38 92 PRO A CA 1
ATOM 714 C C . PRO A 1 92 ? 2.962 9.670 -2.324 1.00 88.38 92 PRO A C 1
ATOM 716 O O . PRO A 1 92 ? 2.399 10.477 -1.586 1.00 88.38 92 PRO A O 1
ATOM 719 N N . HIS A 1 93 ? 4.290 9.629 -2.423 1.00 77.62 93 HIS A N 1
ATOM 720 C CA . HIS A 1 93 ? 5.144 10.622 -1.774 1.00 77.62 93 HIS A CA 1
ATOM 721 C C . HIS A 1 93 ? 5.123 11.940 -2.563 1.00 77.62 93 HIS A C 1
ATOM 723 O O . HIS A 1 93 ? 4.925 11.917 -3.778 1.00 77.62 93 HIS A O 1
ATOM 729 N N . PRO A 1 94 ? 5.331 13.101 -1.922 1.00 66.38 94 PRO A N 1
ATOM 730 C CA . PRO A 1 94 ? 5.487 14.358 -2.644 1.00 66.38 94 PRO A CA 1
ATOM 731 C C . PRO A 1 94 ? 6.657 14.271 -3.644 1.00 66.38 94 PRO A C 1
ATOM 733 O O . PRO A 1 94 ? 7.701 13.727 -3.277 1.00 66.38 94 PRO A O 1
ATOM 736 N N . PRO A 1 95 ? 6.527 14.824 -4.865 1.00 58.56 95 PRO A N 1
ATOM 737 C CA . PRO A 1 95 ? 7.572 14.748 -5.893 1.00 58.56 95 PRO A CA 1
ATOM 738 C C . PRO A 1 95 ? 8.898 15.402 -5.463 1.00 58.56 95 PRO A C 1
ATOM 740 O O . PRO A 1 95 ? 9.960 14.961 -5.889 1.00 58.56 95 PRO A O 1
ATOM 743 N N . ASP A 1 96 ? 8.844 16.390 -4.562 1.00 62.22 96 ASP A N 1
ATOM 744 C CA . ASP A 1 96 ? 10.016 17.125 -4.063 1.00 62.22 96 ASP A CA 1
ATOM 745 C C . ASP A 1 96 ? 10.592 16.560 -2.749 1.00 62.22 96 ASP A C 1
ATOM 747 O O . ASP A 1 96 ? 11.453 17.181 -2.119 1.00 62.22 96 ASP A O 1
ATOM 751 N N . ALA A 1 97 ? 10.106 15.408 -2.273 1.00 56.81 97 ALA A N 1
ATOM 752 C CA . ALA A 1 97 ? 10.635 14.803 -1.056 1.00 56.81 97 ALA A CA 1
ATOM 753 C C . ALA A 1 97 ? 12.030 14.198 -1.330 1.00 56.81 97 ALA A C 1
ATOM 755 O O . ALA A 1 97 ? 12.151 13.326 -2.192 1.00 56.81 97 ALA A O 1
ATOM 756 N N . PRO A 1 98 ? 13.092 14.596 -0.597 1.00 52.50 98 PRO A N 1
ATOM 757 C CA . PRO A 1 98 ? 14.402 13.980 -0.770 1.00 52.50 98 PRO A CA 1
ATOM 758 C C . PRO A 1 98 ? 14.316 12.468 -0.500 1.00 52.50 98 PRO A C 1
ATOM 760 O O . PRO A 1 98 ? 13.623 12.084 0.444 1.00 52.50 98 PRO A O 1
ATOM 763 N N . PRO A 1 99 ? 15.045 11.603 -1.234 1.00 48.03 99 PRO A N 1
ATOM 764 C CA . PRO A 1 99 ? 14.970 10.143 -1.082 1.00 48.03 99 PRO A CA 1
ATOM 765 C C . PRO A 1 99 ? 15.190 9.645 0.356 1.00 48.03 99 PRO A C 1
ATOM 767 O O . PRO A 1 99 ? 14.601 8.653 0.768 1.00 48.03 99 PRO A O 1
ATOM 770 N N . SER A 1 100 ? 15.987 10.373 1.148 1.00 46.00 100 SER A N 1
ATOM 771 C CA . SER A 1 100 ? 16.273 10.082 2.560 1.00 46.00 100 SER A CA 1
ATOM 772 C C . SER A 1 100 ? 15.194 10.554 3.552 1.00 46.00 100 SER A C 1
ATOM 774 O O . SER A 1 100 ? 15.238 10.170 4.717 1.00 46.00 100 SER A O 1
ATOM 776 N N . ILE A 1 101 ? 14.230 11.380 3.119 1.00 43.09 101 ILE A N 1
ATOM 777 C CA . ILE A 1 101 ? 13.125 11.942 3.933 1.00 43.09 101 ILE A CA 1
ATOM 778 C C . ILE A 1 101 ? 11.739 11.534 3.387 1.00 43.09 101 ILE A C 1
ATOM 780 O O . ILE A 1 101 ? 10.746 11.588 4.116 1.00 43.09 101 ILE A O 1
ATOM 784 N N . ALA A 1 102 ? 11.663 11.047 2.142 1.00 47.66 102 ALA A N 1
ATOM 785 C CA . ALA A 1 102 ? 10.468 10.455 1.531 1.00 47.66 102 ALA A CA 1
ATOM 786 C C . ALA A 1 102 ? 9.900 9.280 2.348 1.00 47.66 102 ALA A C 1
ATOM 788 O O . ALA A 1 102 ? 8.727 8.953 2.223 1.00 47.66 102 ALA A O 1
ATOM 789 N N . ALA A 1 103 ? 10.711 8.719 3.247 1.00 46.97 103 ALA A N 1
ATOM 790 C CA . ALA A 1 103 ? 10.324 7.733 4.240 1.00 46.97 103 ALA A CA 1
ATOM 791 C C . ALA A 1 103 ? 9.121 8.138 5.124 1.00 46.97 103 ALA A C 1
ATOM 793 O O . ALA A 1 103 ? 8.377 7.276 5.546 1.00 46.97 103 ALA A O 1
ATOM 794 N N . ASN A 1 104 ? 8.868 9.421 5.406 1.00 48.62 104 ASN A N 1
ATOM 795 C CA . ASN A 1 104 ? 7.952 9.768 6.511 1.00 48.62 104 ASN A CA 1
ATOM 796 C C . ASN A 1 104 ? 6.818 10.735 6.163 1.00 48.62 104 ASN A C 1
ATOM 798 O O . ASN A 1 104 ? 6.274 11.395 7.052 1.00 48.62 104 ASN A O 1
ATOM 802 N N . ARG A 1 105 ? 6.453 10.880 4.885 1.00 57.31 105 ARG A N 1
ATOM 803 C CA . ARG A 1 105 ? 5.396 11.825 4.490 1.00 57.31 105 ARG A CA 1
ATOM 804 C C . ARG A 1 105 ? 4.439 11.212 3.481 1.00 57.31 105 ARG A C 1
ATOM 806 O O . ARG A 1 105 ? 4.532 11.473 2.286 1.00 57.31 105 ARG A O 1
ATOM 813 N N . ALA A 1 106 ? 3.473 10.454 3.995 1.00 60.38 106 ALA A N 1
ATOM 814 C CA . ALA A 1 106 ? 2.185 10.339 3.327 1.00 60.38 106 ALA A CA 1
ATOM 815 C C . ALA A 1 106 ? 1.666 11.751 2.995 1.00 60.38 106 ALA A C 1
ATOM 817 O O . ALA A 1 106 ? 1.784 12.663 3.823 1.00 60.38 106 ALA A O 1
ATOM 818 N N . ASP A 1 107 ? 1.103 11.934 1.798 1.00 73.44 107 ASP A N 1
ATOM 819 C CA . ASP A 1 107 ? 0.349 13.141 1.455 1.00 73.44 107 ASP A CA 1
ATOM 820 C C . ASP A 1 107 ? -0.662 13.466 2.574 1.00 73.44 107 ASP A C 1
ATOM 822 O O . ASP A 1 107 ? -1.218 12.559 3.202 1.00 73.44 107 ASP A O 1
ATOM 826 N N . ALA A 1 108 ? -0.904 14.750 2.855 1.00 75.81 108 ALA A N 1
ATOM 827 C CA . ALA A 1 108 ? -1.808 15.169 3.929 1.00 75.81 108 ALA A CA 1
ATOM 828 C C . ALA A 1 108 ? -3.220 14.560 3.798 1.00 75.81 108 ALA A C 1
ATOM 830 O O . ALA A 1 108 ? -3.861 14.281 4.816 1.00 75.81 108 ALA A O 1
ATOM 831 N N . SER A 1 109 ? -3.669 14.316 2.562 1.00 84.69 109 SER A N 1
ATOM 832 C CA . SER A 1 109 ? -4.933 13.643 2.241 1.00 84.69 109 SER A CA 1
ATOM 833 C C . SER A 1 109 ? -4.996 12.193 2.725 1.00 84.69 109 SER A C 1
ATOM 835 O O . SER A 1 109 ? -6.084 11.719 3.028 1.00 84.69 109 SER A O 1
ATOM 837 N N . LEU A 1 110 ? -3.858 11.509 2.871 1.00 91.12 110 LEU A N 1
ATOM 838 C CA . LEU A 1 110 ? -3.765 10.155 3.425 1.00 91.12 110 LEU A CA 1
ATOM 839 C C . LEU A 1 110 ? -3.384 10.171 4.910 1.00 91.12 110 LEU A C 1
ATOM 841 O O . LEU A 1 110 ? -3.940 9.418 5.705 1.00 91.12 110 LEU A O 1
ATOM 845 N N . ALA A 1 111 ? -2.466 11.053 5.311 1.00 90.25 111 ALA A N 1
ATOM 846 C CA . ALA A 1 111 ? -1.935 11.093 6.672 1.00 90.25 111 ALA A CA 1
ATOM 847 C C . ALA A 1 111 ? -3.001 11.428 7.730 1.00 90.25 111 ALA A C 1
ATOM 849 O O . ALA A 1 111 ? -2.968 10.897 8.842 1.00 90.25 111 ALA A O 1
ATOM 850 N N . ARG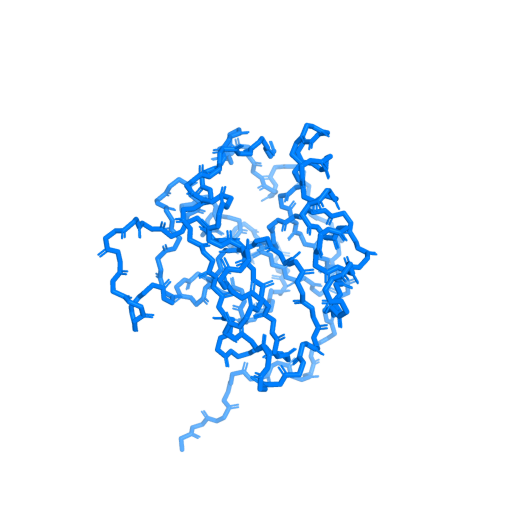 A 1 112 ? -3.939 12.333 7.411 1.00 91.56 112 ARG A N 1
ATOM 851 C CA . ARG A 1 112 ? -5.018 12.725 8.330 1.00 91.56 112 ARG A CA 1
ATOM 852 C C . ARG A 1 112 ? -6.017 11.586 8.583 1.00 91.56 112 ARG A C 1
ATOM 854 O O . ARG A 1 112 ? -6.173 11.243 9.755 1.00 91.56 112 ARG A O 1
ATOM 861 N N . PRO A 1 113 ? -6.692 11.009 7.569 1.00 94.81 113 PRO A N 1
ATOM 862 C CA . PRO A 1 113 ? -7.627 9.907 7.804 1.00 94.81 113 PRO A CA 1
ATOM 863 C C . PRO A 1 113 ? -6.939 8.678 8.406 1.00 94.81 113 PRO A C 1
ATOM 865 O O . PRO A 1 113 ? -7.515 8.036 9.277 1.00 94.81 113 PRO A O 1
ATOM 868 N N . HIS A 1 114 ? -5.673 8.412 8.063 1.00 95.88 114 HIS A N 1
ATOM 869 C CA . HIS A 1 114 ? -4.888 7.347 8.695 1.00 95.88 114 HIS A CA 1
ATOM 870 C C . HIS A 1 114 ? -4.703 7.543 10.202 1.00 95.88 114 HIS A C 1
ATOM 872 O O . HIS A 1 114 ? -4.954 6.626 10.982 1.00 95.88 114 HIS A O 1
ATOM 878 N N . ARG A 1 115 ? -4.358 8.755 10.644 1.00 95.44 115 ARG A N 1
ATOM 879 C CA . ARG A 1 115 ? -4.279 9.059 12.078 1.00 95.44 115 ARG A CA 1
ATOM 880 C C . ARG A 1 115 ? -5.626 8.873 12.778 1.00 95.44 115 ARG A C 1
ATOM 882 O O . ARG A 1 115 ? -5.670 8.247 13.832 1.00 95.44 115 ARG A O 1
ATOM 889 N N . LEU A 1 116 ? -6.704 9.380 12.178 1.00 96.38 116 LEU A N 1
ATOM 890 C CA . LEU A 1 116 ? -8.058 9.254 12.726 1.00 96.38 116 LEU A CA 1
ATOM 891 C C . LEU A 1 116 ? -8.495 7.787 12.829 1.00 96.38 116 LEU A C 1
ATOM 893 O O . LEU A 1 116 ? -9.095 7.405 13.829 1.00 96.38 116 LEU A O 1
ATOM 897 N N . LEU A 1 117 ? -8.152 6.951 11.843 1.00 97.44 117 LEU A N 1
ATOM 898 C CA . LEU A 1 117 ? -8.377 5.507 11.903 1.00 97.44 117 LEU A CA 1
ATOM 899 C C . LEU A 1 117 ? -7.695 4.896 13.135 1.00 97.44 117 LEU A C 1
ATOM 901 O O . LEU A 1 117 ? -8.343 4.190 13.903 1.00 97.44 117 LEU A O 1
ATOM 905 N N . HIS A 1 118 ? -6.412 5.191 13.361 1.00 97.50 118 HIS A N 1
ATOM 906 C CA . HIS A 1 118 ? -5.689 4.678 14.530 1.00 97.50 118 HIS A CA 1
ATOM 907 C C . HIS A 1 118 ? -6.293 5.161 15.858 1.00 97.50 118 HIS A C 1
ATOM 909 O O . HIS A 1 118 ? -6.401 4.374 16.797 1.00 97.50 118 HIS A O 1
ATOM 915 N N . GLU A 1 119 ? -6.731 6.420 15.939 1.00 97.31 119 GLU A N 1
ATOM 916 C CA . GLU A 1 119 ? -7.427 6.958 17.116 1.00 97.31 119 GLU A CA 1
ATOM 917 C C . GLU A 1 119 ? -8.751 6.216 17.381 1.00 97.31 119 GLU A C 1
ATOM 919 O O . GLU A 1 119 ? -9.030 5.833 18.519 1.00 97.31 119 GLU A O 1
ATOM 924 N N . ARG A 1 120 ? -9.544 5.949 16.333 1.00 97.75 120 ARG A N 1
ATOM 925 C CA . ARG A 1 120 ? -10.812 5.202 16.422 1.00 97.75 120 ARG A CA 1
ATOM 926 C C . ARG A 1 120 ? -10.591 3.746 16.838 1.00 97.75 120 ARG A C 1
ATOM 928 O O . ARG A 1 120 ? -11.287 3.263 17.728 1.00 97.75 120 ARG A O 1
ATOM 935 N N . LEU A 1 121 ? -9.604 3.069 16.246 1.00 97.94 121 LEU A N 1
ATOM 936 C CA . LEU A 1 121 ? -9.232 1.692 16.594 1.00 97.94 121 LEU A CA 1
ATOM 937 C C . LEU A 1 121 ? -8.771 1.588 18.054 1.00 97.94 121 LEU A C 1
ATOM 939 O O . LEU A 1 121 ? -9.232 0.713 18.787 1.00 97.94 121 LEU A O 1
ATOM 943 N N . ALA A 1 122 ? -7.937 2.525 18.510 1.00 96.69 122 ALA A N 1
ATOM 944 C CA . ALA A 1 122 ? -7.523 2.591 19.908 1.00 96.69 122 ALA A CA 1
ATOM 945 C C . ALA A 1 122 ? -8.716 2.837 20.848 1.00 96.69 122 ALA A C 1
ATOM 947 O O . ALA A 1 122 ? -8.805 2.212 21.905 1.00 96.69 122 ALA A O 1
ATOM 948 N N . GLY A 1 123 ? -9.669 3.686 20.447 1.00 97.06 123 GLY A N 1
ATOM 949 C CA . GLY A 1 123 ? -10.889 3.974 21.208 1.00 97.06 123 GLY A CA 1
ATOM 950 C C . GLY A 1 123 ? -11.776 2.752 21.470 1.00 97.06 123 GLY A C 1
ATOM 951 O O . GLY A 1 123 ? -12.486 2.722 22.474 1.00 97.06 123 GLY A O 1
ATOM 952 N N . ILE A 1 124 ? -11.699 1.723 20.619 1.00 96.88 124 ILE A N 1
ATOM 953 C CA . ILE A 1 124 ? -12.406 0.442 20.797 1.00 96.88 124 ILE A CA 1
ATOM 954 C C . ILE A 1 124 ? -11.496 -0.682 21.327 1.00 96.88 124 ILE A C 1
ATOM 956 O O . ILE A 1 124 ? -11.906 -1.842 21.410 1.00 96.88 124 ILE A O 1
ATOM 960 N N . GLY A 1 125 ? -10.254 -0.357 21.695 1.00 96.25 125 GLY A N 1
ATOM 961 C CA . GLY A 1 125 ? -9.276 -1.309 22.219 1.00 96.25 125 GLY A CA 1
ATOM 962 C C . GLY A 1 125 ? -8.769 -2.313 21.182 1.00 96.25 125 GLY A C 1
ATOM 963 O O . GLY A 1 125 ? -8.482 -3.451 21.544 1.00 96.25 125 GLY A O 1
ATOM 964 N N . VAL A 1 126 ? -8.737 -1.958 19.896 1.00 96.81 126 VAL A N 1
ATOM 965 C CA . VAL A 1 126 ? -8.052 -2.746 18.858 1.00 96.81 126 VAL A CA 1
ATOM 966 C C . VAL A 1 126 ? -6.582 -2.350 18.829 1.00 96.81 126 VAL A C 1
ATOM 968 O O . VAL A 1 126 ? -6.255 -1.161 18.827 1.00 96.81 126 VAL A O 1
ATOM 971 N N . THR A 1 127 ? -5.692 -3.341 18.787 1.00 95.62 127 THR A N 1
ATOM 972 C CA . THR A 1 127 ? -4.253 -3.089 18.704 1.00 95.62 127 THR A CA 1
ATOM 973 C C . THR A 1 127 ? -3.795 -3.128 17.254 1.00 95.62 127 THR A C 1
ATOM 975 O O . THR A 1 127 ? -4.068 -4.077 16.522 1.00 95.62 127 THR A O 1
ATOM 978 N N . THR A 1 128 ? -3.061 -2.095 16.844 1.00 95.94 128 THR A N 1
ATOM 979 C CA . THR A 1 128 ? -2.486 -1.985 15.500 1.00 95.94 128 THR A CA 1
ATOM 980 C C . THR A 1 128 ? -0.997 -2.296 15.491 1.00 95.94 128 THR A C 1
ATOM 982 O O . THR A 1 128 ? -0.294 -1.987 16.456 1.00 95.94 128 THR A O 1
ATOM 985 N N . PHE A 1 129 ? -0.501 -2.828 14.376 1.00 93.25 129 PHE A N 1
ATOM 986 C CA . PHE A 1 129 ? 0.923 -3.085 14.200 1.00 93.25 129 PHE A CA 1
ATOM 987 C C . PHE A 1 129 ? 1.718 -1.776 14.040 1.00 93.25 129 PHE A C 1
ATOM 989 O O . PHE A 1 129 ? 1.434 -0.961 13.161 1.00 93.25 129 PHE A O 1
ATOM 996 N N . ASN A 1 130 ? 2.741 -1.587 14.876 1.00 90.88 130 ASN A N 1
ATOM 997 C CA . ASN A 1 130 ? 3.530 -0.361 15.022 1.00 90.88 130 ASN A CA 1
ATOM 998 C C . ASN A 1 130 ? 4.284 0.040 13.752 1.00 90.88 130 ASN A C 1
ATOM 1000 O O . ASN A 1 130 ? 4.587 1.220 13.576 1.00 90.88 130 ASN A O 1
ATOM 1004 N N . TYR A 1 131 ? 4.560 -0.914 12.858 1.00 87.00 131 TYR A N 1
ATOM 1005 C CA . TYR A 1 131 ? 5.104 -0.637 11.527 1.00 87.00 131 TYR A CA 1
ATOM 1006 C C . TYR A 1 131 ? 4.217 0.340 10.735 1.00 87.00 131 TYR A C 1
ATOM 1008 O O . TYR A 1 131 ? 4.714 1.189 10.004 1.00 87.00 131 TYR A O 1
ATOM 1016 N N . TYR A 1 132 ? 2.898 0.274 10.939 1.00 91.06 132 TYR A N 1
ATOM 1017 C CA . TYR A 1 132 ? 1.919 1.152 10.301 1.00 91.06 132 TYR A CA 1
ATOM 1018 C C . TYR A 1 132 ? 1.502 2.334 11.183 1.00 91.06 132 TYR A C 1
ATOM 1020 O O . TYR A 1 132 ? 0.534 3.010 10.859 1.00 91.06 132 TYR A O 1
ATOM 1028 N N . ALA A 1 133 ? 2.184 2.602 12.301 1.00 91.19 133 ALA A N 1
ATOM 1029 C CA . ALA A 1 133 ? 1.791 3.685 13.199 1.00 91.19 133 ALA A CA 1
ATOM 1030 C C . ALA A 1 133 ? 1.853 5.065 12.507 1.00 91.19 133 ALA A C 1
ATOM 1032 O O . ALA A 1 133 ? 2.733 5.306 11.669 1.00 91.19 133 ALA A O 1
ATOM 1033 N N . PRO A 1 134 ? 0.980 6.020 12.883 1.00 90.56 134 PRO A N 1
ATOM 1034 C CA . PRO A 1 134 ? 1.075 7.391 12.397 1.00 90.56 134 PRO A CA 1
ATOM 1035 C C . PRO A 1 134 ? 2.480 7.969 12.626 1.00 90.56 134 PRO A C 1
ATOM 1037 O O . PRO A 1 134 ? 3.018 7.910 13.728 1.00 90.56 134 PRO A O 1
ATOM 1040 N N . GLY A 1 135 ? 3.085 8.526 11.574 1.00 84.69 135 GLY A N 1
ATOM 1041 C CA . GLY A 1 135 ? 4.458 9.052 11.602 1.00 84.69 135 GLY A CA 1
ATOM 1042 C C . GLY A 1 135 ? 5.562 8.031 11.294 1.00 84.69 135 GLY A C 1
ATOM 1043 O O . GLY A 1 135 ? 6.692 8.453 11.075 1.00 84.69 135 GLY A O 1
ATOM 1044 N N . ARG A 1 136 ? 5.234 6.732 11.237 1.00 84.88 136 ARG A N 1
ATOM 1045 C CA . ARG A 1 136 ? 6.082 5.651 10.694 1.00 84.88 136 ARG A CA 1
ATOM 1046 C C . ARG A 1 136 ? 5.520 5.052 9.406 1.00 84.88 136 ARG A C 1
ATOM 1048 O O . ARG A 1 136 ? 6.195 4.288 8.738 1.00 84.88 136 ARG A O 1
ATOM 1055 N N . TRP A 1 137 ? 4.266 5.353 9.083 1.00 89.44 137 TRP A N 1
ATOM 1056 C CA . TRP A 1 137 ? 3.581 4.777 7.938 1.00 89.44 137 TRP A CA 1
ATOM 1057 C C . TRP A 1 137 ? 4.153 5.264 6.601 1.00 89.44 137 TRP A C 1
ATOM 1059 O O . TRP A 1 137 ? 4.116 6.457 6.289 1.00 89.44 137 TRP A O 1
ATOM 1069 N N . HIS A 1 138 ? 4.596 4.305 5.789 1.00 87.50 138 HIS A N 1
ATOM 1070 C CA . HIS A 1 138 ? 4.981 4.496 4.395 1.00 87.50 138 HIS A CA 1
ATOM 1071 C C . HIS A 1 138 ? 3.838 4.009 3.495 1.00 87.50 138 HIS A C 1
ATOM 1073 O O . HIS A 1 138 ? 3.745 2.802 3.269 1.00 87.50 138 HIS A O 1
ATOM 1079 N N . PRO A 1 139 ? 2.940 4.867 2.982 1.00 90.94 139 PRO A N 1
ATOM 1080 C CA . PRO A 1 139 ? 1.911 4.418 2.051 1.00 90.94 139 PRO A CA 1
ATOM 1081 C C . PRO A 1 139 ? 2.558 3.970 0.739 1.00 90.94 139 PRO A C 1
ATOM 1083 O O . PRO A 1 139 ? 3.394 4.669 0.173 1.00 90.94 139 PRO A O 1
ATOM 1086 N N . HIS A 1 140 ? 2.168 2.807 0.237 1.00 93.19 140 HIS A N 1
ATOM 1087 C CA . HIS A 1 140 ? 2.708 2.267 -1.002 1.00 93.19 140 HIS A CA 1
ATOM 1088 C C . HIS A 1 140 ? 1.760 1.229 -1.601 1.00 93.19 140 HIS A C 1
ATOM 1090 O O . HIS A 1 140 ? 0.988 0.598 -0.883 1.00 93.19 140 HIS A O 1
ATOM 1096 N N . VAL A 1 141 ? 1.855 1.038 -2.915 1.00 95.62 141 VAL A N 1
ATOM 1097 C CA . VAL A 1 141 ? 1.304 -0.119 -3.621 1.00 95.62 141 VAL A CA 1
ATOM 1098 C C . VAL A 1 141 ? 2.463 -1.054 -3.929 1.00 95.62 141 VAL A C 1
ATOM 1100 O O . VAL A 1 141 ? 3.378 -0.677 -4.659 1.00 95.62 141 VAL A O 1
ATOM 1103 N N . THR A 1 142 ? 2.430 -2.268 -3.383 1.00 95.12 142 THR A N 1
ATOM 1104 C CA . THR A 1 142 ? 3.485 -3.271 -3.590 1.00 95.12 142 THR A CA 1
ATOM 1105 C C . THR A 1 142 ? 3.393 -3.895 -4.980 1.00 95.12 142 THR A C 1
ATOM 1107 O O . THR A 1 142 ? 2.339 -4.402 -5.386 1.00 95.12 142 THR A O 1
ATOM 1110 N N . LEU A 1 143 ? 4.511 -3.896 -5.709 1.00 96.19 143 LEU A N 1
ATOM 1111 C CA . LEU A 1 143 ? 4.625 -4.518 -7.031 1.00 96.19 143 LEU A CA 1
ATOM 1112 C C . LEU A 1 143 ? 5.502 -5.769 -6.963 1.00 96.19 143 LEU A C 1
ATOM 1114 O O . LEU A 1 143 ? 5.053 -6.846 -7.356 1.00 96.19 143 LEU A O 1
ATOM 1118 N N . GLY A 1 144 ? 6.712 -5.632 -6.421 1.00 93.94 144 GLY A N 1
ATOM 1119 C CA . GLY A 1 144 ? 7.677 -6.714 -6.240 1.00 93.94 144 GLY A CA 1
ATOM 1120 C C . GLY A 1 144 ? 7.898 -7.055 -4.774 1.00 93.94 144 GLY A C 1
ATOM 1121 O O . GLY A 1 144 ? 7.939 -6.164 -3.929 1.00 93.94 144 GLY A O 1
ATOM 1122 N N . TYR A 1 145 ? 8.057 -8.344 -4.482 1.00 93.19 145 TYR A N 1
ATOM 1123 C CA . TYR A 1 145 ? 8.360 -8.859 -3.148 1.00 93.19 145 TYR A CA 1
ATOM 1124 C C . TYR A 1 145 ? 9.445 -9.927 -3.259 1.00 93.19 145 TYR A C 1
ATOM 1126 O O . TYR A 1 145 ? 9.354 -10.793 -4.132 1.00 93.19 145 TYR A O 1
ATOM 1134 N N . GLY A 1 146 ? 10.465 -9.867 -2.400 1.00 92.38 146 GLY A N 1
ATOM 1135 C CA . GLY A 1 146 ? 11.603 -10.782 -2.481 1.00 92.38 146 GLY A CA 1
ATOM 1136 C C . GLY A 1 146 ? 12.422 -10.599 -3.760 1.00 92.38 146 GLY A C 1
ATOM 1137 O O . GLY A 1 146 ? 12.943 -11.574 -4.300 1.00 92.38 146 GLY A O 1
ATOM 1138 N N . VAL A 1 147 ? 12.513 -9.369 -4.277 1.00 94.12 147 VAL A N 1
ATOM 1139 C CA . VAL A 1 147 ? 13.365 -9.066 -5.435 1.00 94.12 147 VAL A CA 1
ATOM 1140 C C . VAL A 1 147 ? 14.832 -9.312 -5.047 1.00 94.12 147 VAL A C 1
ATOM 1142 O O . VAL A 1 147 ? 15.241 -8.927 -3.950 1.00 94.12 147 VAL A O 1
ATOM 1145 N N . PRO A 1 148 ? 15.657 -9.963 -5.887 1.00 94.12 148 PRO A N 1
ATOM 1146 C CA . PRO A 1 148 ? 17.090 -10.066 -5.617 1.00 94.12 148 PRO A CA 1
ATOM 1147 C C . PRO A 1 148 ? 17.706 -8.674 -5.423 1.00 94.12 148 PRO A C 1
ATOM 1149 O O . PRO A 1 148 ? 17.389 -7.754 -6.178 1.00 94.12 148 PRO A O 1
ATOM 1152 N N . ALA A 1 149 ? 18.552 -8.503 -4.405 1.00 91.31 149 ALA A N 1
ATOM 1153 C CA . ALA A 1 149 ? 19.044 -7.185 -3.995 1.00 91.31 149 ALA A CA 1
ATOM 1154 C C . ALA A 1 149 ? 19.779 -6.462 -5.138 1.00 91.31 149 ALA A C 1
ATOM 1156 O O . ALA A 1 149 ? 19.589 -5.271 -5.358 1.00 91.31 149 ALA A O 1
ATOM 1157 N N . GLU A 1 150 ? 20.544 -7.210 -5.928 1.00 93.31 150 GLU A N 1
ATOM 1158 C CA . GLU A 1 150 ? 21.279 -6.745 -7.102 1.00 93.31 150 GLU A CA 1
ATOM 1159 C C . GLU A 1 150 ? 20.383 -6.304 -8.273 1.00 93.31 150 GLU A C 1
ATOM 1161 O O . GLU A 1 150 ? 20.870 -5.687 -9.218 1.00 93.31 150 GLU A O 1
ATOM 1166 N N . ARG A 1 151 ? 19.077 -6.599 -8.217 1.00 94.69 151 ARG A N 1
ATOM 1167 C CA . ARG A 1 151 ? 18.079 -6.230 -9.236 1.00 94.69 151 ARG A CA 1
ATOM 1168 C C . ARG A 1 151 ? 17.060 -5.199 -8.749 1.00 94.69 151 ARG A C 1
ATOM 1170 O O . ARG A 1 151 ? 16.140 -4.857 -9.491 1.00 94.69 151 ARG A O 1
ATOM 1177 N N . LEU A 1 152 ? 17.198 -4.693 -7.523 1.00 90.69 152 LEU A N 1
ATOM 1178 C CA . LEU A 1 152 ? 16.278 -3.697 -6.966 1.00 90.69 152 LEU A CA 1
ATOM 1179 C C . LEU A 1 152 ? 16.273 -2.388 -7.765 1.00 90.69 152 LEU A C 1
ATOM 1181 O O . LEU A 1 152 ? 15.207 -1.809 -7.977 1.00 90.69 152 LEU A O 1
ATOM 1185 N N . ASP A 1 153 ? 17.434 -1.946 -8.247 1.00 90.25 153 ASP A N 1
ATOM 1186 C CA . ASP A 1 153 ? 17.546 -0.722 -9.048 1.00 90.25 153 ASP A CA 1
ATOM 1187 C C . ASP A 1 153 ? 16.928 -0.897 -10.440 1.00 90.25 153 ASP A C 1
ATOM 1189 O O . ASP A 1 153 ? 16.207 -0.020 -10.907 1.00 90.25 153 ASP A O 1
ATOM 1193 N N . GLU A 1 154 ? 17.132 -2.056 -11.075 1.00 93.06 154 GLU A N 1
ATOM 1194 C CA . GLU A 1 154 ? 16.476 -2.412 -12.341 1.00 93.06 154 GLU A CA 1
ATOM 1195 C C . GLU A 1 154 ? 14.949 -2.391 -12.191 1.00 93.06 154 GLU A C 1
ATOM 1197 O O . GLU A 1 154 ? 14.240 -1.779 -12.990 1.00 93.06 154 GLU A O 1
ATOM 1202 N N . ALA A 1 155 ? 14.440 -3.027 -11.134 1.00 93.44 155 ALA A N 1
ATOM 1203 C CA . ALA A 1 155 ? 13.015 -3.075 -10.861 1.00 93.44 155 ALA A CA 1
ATOM 1204 C C . ALA A 1 155 ? 12.440 -1.680 -10.567 1.00 93.44 155 ALA A C 1
ATOM 1206 O O . ALA A 1 155 ? 11.372 -1.343 -11.072 1.00 93.44 155 ALA A O 1
ATOM 1207 N N . ALA A 1 156 ? 13.150 -0.850 -9.798 1.00 91.19 156 ALA A N 1
ATOM 1208 C CA . ALA A 1 156 ? 12.741 0.526 -9.539 1.00 91.19 156 ALA A CA 1
ATOM 1209 C C . ALA A 1 156 ? 12.723 1.369 -10.824 1.00 91.19 156 ALA A C 1
ATOM 1211 O O . ALA A 1 156 ? 11.763 2.104 -11.038 1.00 91.19 156 ALA A O 1
ATOM 1212 N N . LEU A 1 157 ? 13.724 1.231 -11.702 1.00 91.19 157 LEU A N 1
ATOM 1213 C CA . LEU A 1 157 ? 13.780 1.933 -12.990 1.00 91.19 157 LEU A CA 1
ATOM 1214 C C . LEU A 1 157 ? 12.598 1.578 -13.898 1.00 91.19 157 LEU A C 1
ATOM 1216 O O . LEU A 1 157 ? 11.987 2.485 -14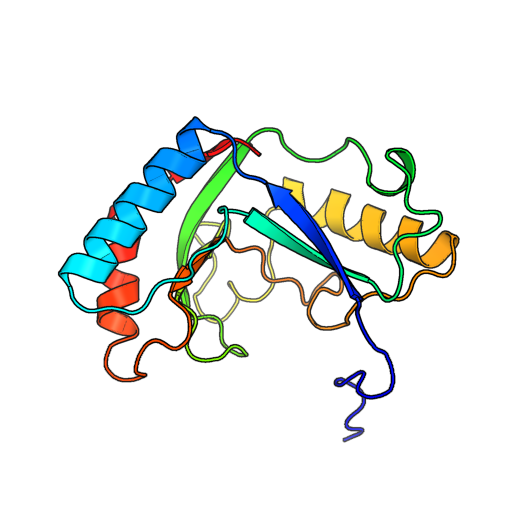.455 1.00 91.19 157 LEU A O 1
ATOM 1220 N N . LEU A 1 158 ? 12.222 0.297 -13.986 1.00 94.12 158 LEU A N 1
ATOM 1221 C CA . LEU A 1 158 ? 11.029 -0.125 -14.735 1.00 94.12 158 LEU A CA 1
ATOM 1222 C C . LEU A 1 158 ? 9.749 0.531 -14.203 1.00 94.12 158 LEU A C 1
ATOM 1224 O O . LEU A 1 158 ? 8.860 0.885 -14.973 1.00 94.12 158 LEU A O 1
ATOM 1228 N N . LEU A 1 159 ? 9.644 0.709 -12.885 1.00 94.31 159 LEU A N 1
ATOM 1229 C CA . LEU A 1 159 ? 8.493 1.364 -12.267 1.00 94.31 159 LEU A CA 1
ATOM 1230 C C . LEU A 1 159 ? 8.481 2.885 -12.484 1.00 94.31 159 LEU A C 1
ATOM 1232 O O . LEU A 1 159 ? 7.397 3.469 -12.504 1.00 94.31 159 LEU A O 1
ATOM 1236 N N . GLN A 1 160 ? 9.640 3.527 -12.678 1.00 90.94 160 GLN A N 1
ATOM 1237 C CA . GLN A 1 160 ? 9.701 4.977 -12.908 1.00 90.94 160 GLN A CA 1
ATOM 1238 C C . GLN A 1 160 ? 9.009 5.410 -14.208 1.00 90.94 160 GLN A C 1
ATOM 1240 O O . GLN A 1 160 ? 8.546 6.541 -14.298 1.00 90.94 160 GLN A O 1
ATOM 1245 N N . GLU A 1 161 ? 8.876 4.523 -15.196 1.00 92.38 161 GLU A N 1
ATOM 1246 C CA . GLU A 1 161 ? 8.159 4.821 -16.446 1.00 92.38 161 GLU A CA 1
ATOM 1247 C C . GLU A 1 161 ? 6.650 5.034 -16.244 1.00 92.38 161 GLU A C 1
ATOM 1249 O O . GLU A 1 161 ? 5.973 5.591 -17.108 1.00 92.38 161 GLU A O 1
ATOM 1254 N N . TRP A 1 162 ? 6.119 4.603 -15.098 1.00 94.19 162 TRP A N 1
ATOM 1255 C CA . TRP A 1 162 ? 4.692 4.638 -14.795 1.00 94.19 162 TRP A CA 1
ATOM 1256 C C . TRP A 1 162 ? 4.289 5.818 -13.922 1.00 94.19 162 TRP A C 1
ATOM 1258 O O . TRP A 1 162 ? 3.096 6.046 -13.750 1.00 94.19 162 TRP A O 1
ATOM 1268 N N . VAL A 1 163 ? 5.238 6.566 -13.355 1.00 91.94 163 VAL A N 1
ATOM 1269 C CA . VAL A 1 163 ? 4.932 7.681 -12.451 1.00 91.94 163 VAL A CA 1
ATOM 1270 C C . VAL A 1 163 ? 5.072 9.043 -13.148 1.00 91.94 163 VAL A C 1
ATOM 1272 O O . VAL A 1 163 ? 5.950 9.214 -13.991 1.00 91.94 163 VAL A O 1
ATOM 1275 N N . PRO A 1 164 ? 4.241 10.045 -12.796 1.00 92.50 164 PRO A N 1
ATOM 1276 C CA . PRO A 1 164 ? 3.137 9.973 -11.839 1.00 92.50 164 PRO A CA 1
ATOM 1277 C C . PRO A 1 164 ? 1.903 9.245 -12.405 1.00 92.50 164 PRO A C 1
ATOM 1279 O O . PRO A 1 164 ? 1.476 9.507 -13.528 1.00 92.50 164 PRO A O 1
ATOM 1282 N N . MET A 1 165 ? 1.272 8.393 -11.591 1.00 93.38 165 MET A N 1
ATOM 1283 C CA . MET A 1 165 ? 0.036 7.677 -11.938 1.00 93.38 165 MET A CA 1
ATOM 1284 C C . MET A 1 165 ? -1.086 8.019 -10.964 1.00 93.38 165 MET A C 1
ATOM 1286 O O . MET A 1 165 ? -0.957 7.803 -9.762 1.00 93.38 165 MET A O 1
ATOM 1290 N N . ARG A 1 166 ? -2.222 8.490 -11.481 1.00 94.25 166 ARG A N 1
ATOM 1291 C CA . ARG A 1 166 ? -3.457 8.600 -10.695 1.00 94.25 166 ARG A CA 1
ATOM 1292 C C . ARG A 1 166 ? -4.151 7.239 -10.632 1.00 94.25 166 ARG A C 1
ATOM 1294 O O . ARG A 1 166 ? -4.361 6.621 -11.673 1.00 94.25 166 ARG A O 1
ATOM 1301 N N . VAL A 1 167 ? -4.532 6.812 -9.433 1.00 95.44 167 VAL A N 1
ATOM 1302 C CA . VAL A 1 167 ? -5.292 5.582 -9.178 1.00 95.44 167 VAL A CA 1
ATOM 1303 C C . VAL A 1 167 ? -6.516 5.890 -8.324 1.00 95.44 167 VAL A C 1
ATOM 1305 O O . VAL A 1 167 ? -6.399 6.646 -7.360 1.00 95.44 167 VAL A O 1
ATOM 1308 N N . GLY A 1 168 ? -7.664 5.304 -8.663 1.00 96.12 168 GLY A N 1
ATOM 1309 C CA . GLY A 1 168 ? -8.835 5.313 -7.789 1.00 96.12 168 GLY A CA 1
ATOM 1310 C C . GLY A 1 168 ? -8.660 4.318 -6.640 1.00 96.12 168 GLY A C 1
ATOM 1311 O O . GLY A 1 168 ? -8.003 3.285 -6.824 1.00 96.12 168 GLY A O 1
ATOM 1312 N N . VAL A 1 169 ? -9.225 4.633 -5.473 1.00 91.25 169 VAL A N 1
ATOM 1313 C CA . VAL A 1 169 ? -9.210 3.801 -4.251 1.00 91.25 169 VAL A CA 1
ATOM 1314 C C . VAL A 1 169 ? -10.567 3.761 -3.550 1.00 91.25 169 VAL A C 1
ATOM 1316 O O . VAL A 1 169 ? -11.438 4.597 -3.889 1.00 91.25 169 VAL A O 1
#

Sequence (169 aa):
MPTDDWQSDIVFTHVMSLVLDEAAQRTVRHIREQMRAHGLPVIDQPAHITLTCVDRIEGITAEVAGDEWPRDVILNTACQLPDSQNVVSLCPHPPDAPPSIAANRADASLARPHRLLHERLAGIGVTTFNYYAPGRWHPHVTLGYGVPAERLDEAALLLQEWVPMRVGV

Foldseek 3Di:
DDPPQDPPVADQDDWDWAFFDPVVQVVLVVLLVVCVVVVAAWDPDGWTWTLWTWSDDPPCDCVLLDDLADQKAWQAAWDQDPPAQRWIWGFRFDNPQDNVRSQFDDDPSSLVSSQSSVVSCVVVPIDTRSCNHRRRHGTTTTTGHNTDPVCSVVSRVSCNVCPRDMTGD

Radius of gyration: 16.13 Å; chains: 1; bounding box: 39×29×43 Å

Organism: NCBI:txid1160719

Secondary structure (DSSP, 8-state):
---TT--TTS---EEEEEEPPHHHHHHHHHHHHHHHHTT-----S--EEEEEEES--TT--HHHH-S---SEEEE-EEEE-TTSSS-EEEE---TT--TTTGGG---HHHHHHHHHHHHHHHHTTPPBPGGGSTTT----EEEESS--GGGHHHHHHHHHTT-SEEEE-

pLDDT: mean 88.0, std 13.91, range [37.12, 97.94]

InterPro domains:
  IPR009097 Cyclic phosphodiesterase [SSF55144] (16-157)